Protein AF-A0A1V5NCF7-F1 (afdb_monomer)

Secondary structure (DSSP, 8-state):
--HHHHHHHHHHHHHHHHHH-S--TT-EEEEEEEEEEE-SSS-EEEEEEES-HHHHHHHHTT-SGGGPPPEEEEEEEEEETTEEEEE-STTS---TTSHHHHHHHHHHHHTTS-HHHHHTT-

Foldseek 3Di:
DDPVVVVVQVVQLVVVCVLAVDDLPQKRKAKKKWWWAAEDDPDIDTDDIGSDPVVSQVVQQLRHDPRDGIDIDIWMWIDHPRDIDIHDDSPHDDDCPPPVNVVVVVVVVLVPDDPVVNVVVD

Mean predicted aligned error: 13.3 Å

Radius of gyration: 17.54 Å; Cα contacts (8 Å, |Δi|>4): 164; chains: 1; bounding box: 34×52×40 Å

Nearest PDB structures (foldseek):
  4kfm-assembly1_A  TM=2.454E-01  e=1.122E+00  Mus musculus
  5kuk-assembly1_A  TM=2.514E-01  e=1.952E+00  Gallus gallus
  3jyc-assembly1_A  TM=2.064E-01  e=2.824E+00  Gallus gallus

Structure (mmCIF, N/CA/C/O backbone):
data_AF-A0A1V5NCF7-F1
#
_entry.id   AF-A0A1V5NCF7-F1
#
loop_
_atom_site.group_PDB
_atom_site.id
_atom_site.type_symbol
_atom_site.label_atom_id
_atom_site.label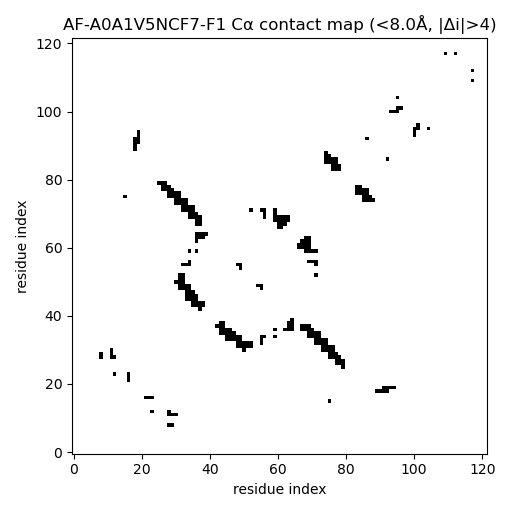_alt_id
_atom_site.label_comp_id
_atom_site.label_asym_id
_atom_site.label_entity_id
_atom_site.label_seq_id
_atom_site.pdbx_PDB_ins_code
_atom_site.Cartn_x
_atom_site.Cartn_y
_atom_site.Cartn_z
_atom_site.occupancy
_atom_site.B_iso_or_equiv
_atom_site.auth_seq_id
_atom_site.auth_comp_id
_atom_site.auth_asym_id
_atom_site.auth_atom_id
_atom_site.pdbx_PDB_model_num
ATOM 1 N N . MET A 1 1 ? -13.051 -22.299 6.835 1.00 46.97 1 MET A N 1
ATOM 2 C CA . MET A 1 1 ? -12.073 -21.198 6.981 1.00 46.97 1 MET A CA 1
ATOM 3 C C . MET A 1 1 ? -10.753 -21.826 7.412 1.00 46.97 1 MET A C 1
ATOM 5 O O . MET A 1 1 ? -10.772 -22.572 8.383 1.00 46.97 1 MET A O 1
ATOM 9 N N . ARG A 1 2 ? -9.667 -21.693 6.635 1.00 48.00 2 ARG A N 1
ATOM 10 C CA . ARG A 1 2 ? -8.401 -22.395 6.918 1.00 48.00 2 ARG A CA 1
ATOM 11 C C . ARG A 1 2 ? -7.649 -21.665 8.035 1.00 48.00 2 ARG A C 1
ATOM 13 O O . ARG A 1 2 ? -7.484 -20.453 7.973 1.00 48.00 2 ARG A O 1
ATOM 20 N N . VAL A 1 3 ? -7.173 -22.414 9.030 1.00 54.66 3 VAL A N 1
ATOM 21 C CA . VAL A 1 3 ? -6.422 -21.922 10.207 1.00 54.66 3 VAL A CA 1
ATOM 22 C C . VAL A 1 3 ? -5.225 -21.036 9.812 1.00 54.66 3 VAL A C 1
ATOM 24 O O . VAL A 1 3 ? -4.880 -20.089 10.515 1.00 54.66 3 VAL A O 1
ATOM 27 N N . SER A 1 4 ? -4.646 -21.276 8.632 1.00 57.12 4 SER A N 1
ATOM 28 C CA . SER A 1 4 ? -3.555 -20.488 8.047 1.00 57.12 4 SER A CA 1
ATOM 29 C C . SER A 1 4 ? -3.897 -19.017 7.790 1.00 57.12 4 SER A C 1
ATOM 31 O O . SER A 1 4 ? -3.027 -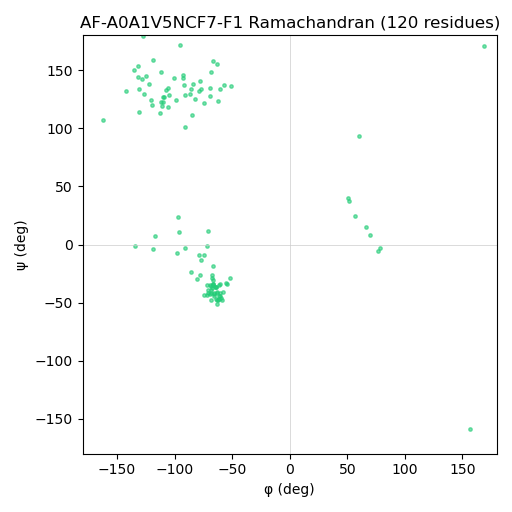18.157 7.912 1.00 57.12 4 SER A O 1
ATOM 33 N N . ASP A 1 5 ? -5.144 -18.715 7.430 1.00 53.69 5 ASP A N 1
ATOM 34 C CA . ASP A 1 5 ? -5.555 -17.355 7.060 1.00 53.69 5 ASP A CA 1
ATOM 35 C C . ASP A 1 5 ? -5.822 -16.504 8.306 1.00 53.69 5 ASP A C 1
ATOM 37 O O . ASP A 1 5 ? -5.594 -15.294 8.313 1.00 53.69 5 ASP A O 1
ATOM 41 N N . GLN A 1 6 ? -6.244 -17.158 9.389 1.00 56.19 6 GLN A N 1
ATOM 42 C CA . GLN A 1 6 ? -6.498 -16.534 10.682 1.00 56.19 6 GLN A CA 1
ATOM 43 C C . GLN A 1 6 ? -5.182 -16.139 11.371 1.00 56.19 6 GLN A C 1
ATOM 45 O O . GLN A 1 6 ? -5.040 -14.995 11.797 1.00 56.19 6 GLN A O 1
ATOM 50 N N . LEU A 1 7 ? -4.175 -17.021 11.337 1.00 54.56 7 LEU A N 1
ATOM 51 C CA . LEU A 1 7 ? -2.822 -16.739 11.835 1.00 54.56 7 LEU A CA 1
ATOM 52 C C . LEU A 1 7 ? -2.157 -15.566 11.096 1.00 54.56 7 LEU A C 1
ATOM 54 O O . LEU A 1 7 ? -1.597 -14.674 11.726 1.00 54.56 7 LEU A O 1
ATOM 58 N N . LYS A 1 8 ? -2.255 -15.510 9.760 1.00 56.56 8 LYS A N 1
ATOM 59 C CA . LYS A 1 8 ? -1.695 -14.395 8.969 1.00 56.56 8 LYS A CA 1
ATOM 60 C C . LYS A 1 8 ? -2.375 -13.057 9.274 1.00 56.56 8 LYS A C 1
ATOM 62 O O . LYS A 1 8 ? -1.711 -12.020 9.291 1.00 56.56 8 LYS A O 1
ATOM 67 N N . LYS A 1 9 ? -3.687 -13.077 9.525 1.00 58.38 9 LYS A N 1
ATOM 68 C CA . LYS A 1 9 ? -4.472 -11.889 9.882 1.00 58.38 9 LYS A CA 1
ATOM 69 C C . LYS A 1 9 ? -4.114 -11.369 11.276 1.00 58.38 9 LYS A C 1
ATOM 71 O O . LYS A 1 9 ? -3.964 -10.160 11.454 1.00 58.38 9 LYS A O 1
ATOM 76 N N . GLU A 1 10 ? -3.948 -12.260 12.249 1.00 58.56 10 GLU A N 1
ATOM 77 C CA . GLU A 1 10 ? -3.549 -11.894 13.612 1.00 58.56 10 GLU A CA 1
ATOM 78 C C . GLU A 1 10 ? -2.128 -11.326 13.653 1.00 58.56 10 GLU A C 1
ATOM 80 O O . GLU A 1 10 ? -1.922 -10.261 14.232 1.00 58.56 10 GLU A O 1
ATOM 85 N N . VAL A 1 11 ? -1.174 -11.948 12.950 1.00 59.50 11 VAL A N 1
ATOM 86 C CA . VAL A 1 11 ? 0.209 -11.448 12.854 1.00 59.50 11 VAL A CA 1
ATOM 87 C C . VAL A 1 11 ? 0.252 -10.040 12.249 1.00 59.50 11 VAL A C 1
ATOM 89 O O . VAL A 1 11 ? 0.868 -9.147 12.828 1.00 59.50 11 VAL A O 1
ATOM 92 N N . GLY A 1 12 ? -0.473 -9.798 11.150 1.00 62.66 12 GLY A N 1
ATOM 93 C CA . GLY A 1 12 ? -0.546 -8.464 10.542 1.00 62.66 12 GLY A CA 1
ATOM 94 C C . GLY A 1 12 ? -1.203 -7.417 11.450 1.00 62.66 12 GLY A C 1
ATOM 95 O O . GLY A 1 12 ? -0.763 -6.274 11.502 1.00 62.66 12 GLY A O 1
ATOM 96 N N . THR A 1 13 ? -2.220 -7.802 12.222 1.00 61.34 13 THR A N 1
ATOM 97 C CA . THR A 1 13 ? -2.897 -6.883 13.155 1.00 61.34 13 THR A CA 1
ATOM 98 C C . THR A 1 13 ? -1.981 -6.487 14.319 1.00 61.34 13 THR A C 1
ATOM 100 O O . THR A 1 13 ? -1.959 -5.324 14.719 1.00 61.34 13 THR A O 1
ATOM 103 N N . VAL A 1 14 ? -1.189 -7.430 14.840 1.00 64.69 14 VAL A N 1
ATOM 104 C CA . VAL A 1 14 ? -0.229 -7.180 15.928 1.00 64.69 14 VAL A CA 1
ATOM 105 C C . VAL A 1 14 ? 0.930 -6.293 15.466 1.00 64.69 14 VAL A C 1
ATOM 107 O O . VAL A 1 14 ? 1.324 -5.385 16.199 1.00 64.69 14 VAL A O 1
ATOM 110 N N . GLU A 1 15 ? 1.462 -6.512 14.261 1.00 68.69 15 GLU A N 1
ATOM 111 C CA . GLU A 1 15 ? 2.506 -5.651 13.687 1.00 68.69 15 GLU A CA 1
ATOM 112 C C . GLU A 1 15 ? 2.006 -4.218 13.483 1.00 68.69 15 GLU A C 1
ATOM 114 O O . GLU A 1 15 ? 2.652 -3.270 13.928 1.00 68.69 15 GLU A O 1
ATOM 119 N N . VAL A 1 16 ? 0.819 -4.044 12.894 1.00 70.19 16 VAL A N 1
ATOM 120 C CA . VAL A 1 16 ? 0.261 -2.707 12.643 1.00 70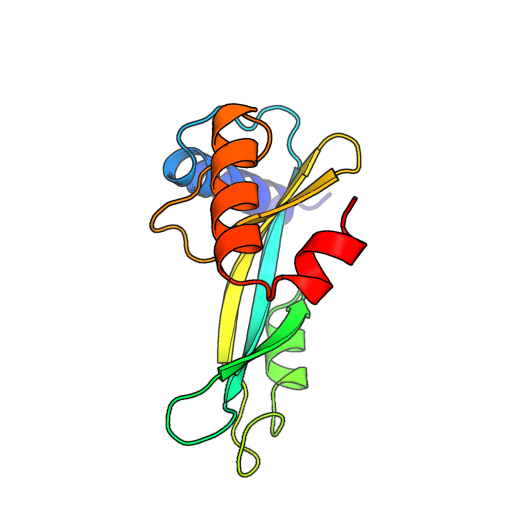.19 16 VAL A CA 1
ATOM 121 C C . VAL A 1 16 ? -0.115 -2.003 13.946 1.00 70.19 16 VAL A C 1
ATOM 123 O O . VAL A 1 16 ? 0.127 -0.806 14.071 1.00 70.19 16 VAL A O 1
ATOM 126 N N . LYS A 1 17 ? -0.607 -2.724 14.963 1.00 70.06 17 LYS A N 1
ATOM 127 C CA . LYS A 1 17 ? -0.851 -2.151 16.298 1.00 70.06 17 LYS A CA 1
ATOM 128 C C . LYS A 1 17 ? 0.421 -1.559 16.910 1.00 70.06 17 LYS A C 1
ATOM 130 O O . LYS A 1 17 ? 0.365 -0.479 17.490 1.00 70.06 17 LYS A O 1
ATOM 135 N N . LYS A 1 18 ? 1.570 -2.229 16.758 1.00 70.25 18 LYS A N 1
ATOM 136 C CA . LYS A 1 18 ? 2.867 -1.708 17.230 1.00 70.25 18 LYS A CA 1
ATOM 137 C C . LYS A 1 18 ? 3.320 -0.468 16.459 1.00 70.25 18 LYS A C 1
ATOM 139 O O . LYS A 1 18 ? 3.938 0.404 17.054 1.00 70.25 18 LYS A O 1
ATOM 144 N N . ILE A 1 19 ? 3.016 -0.398 15.165 1.00 67.81 19 ILE A N 1
ATOM 145 C CA . ILE A 1 19 ? 3.385 0.727 14.295 1.00 67.81 19 ILE A CA 1
ATOM 146 C C . ILE A 1 19 ? 2.511 1.959 14.566 1.00 67.81 19 ILE A C 1
ATOM 148 O O . ILE A 1 19 ? 3.015 3.073 14.622 1.00 67.81 19 ILE A O 1
ATOM 152 N N . VAL A 1 20 ? 1.201 1.763 14.723 1.00 68.44 20 VAL A N 1
ATOM 153 C CA . VAL A 1 20 ? 0.224 2.853 14.887 1.00 68.44 20 VAL A CA 1
ATOM 154 C C . VAL A 1 20 ? 0.099 3.293 16.349 1.00 68.44 20 VAL A C 1
ATOM 156 O O . VAL A 1 20 ? -0.321 4.410 16.623 1.00 68.44 20 VAL A O 1
ATOM 159 N N . GLY A 1 21 ? 0.445 2.427 17.307 1.00 66.31 21 GLY A N 1
ATOM 160 C CA . GLY A 1 21 ? 0.357 2.727 18.740 1.00 66.31 21 GLY A CA 1
ATOM 161 C C . GLY A 1 21 ? -1.074 2.828 19.284 1.00 66.31 21 GLY A C 1
ATOM 162 O O . GLY A 1 21 ? -1.258 3.198 20.439 1.00 66.31 21 GLY A O 1
ATOM 163 N N . GLN A 1 22 ? -2.088 2.484 18.483 1.00 67.00 22 GLN A N 1
ATOM 164 C CA . GLN A 1 22 ? -3.504 2.574 18.848 1.00 67.00 22 GLN A CA 1
ATOM 165 C C . GLN A 1 22 ? -4.191 1.208 18.813 1.00 67.00 22 GLN A C 1
ATOM 167 O O . GLN A 1 22 ? -3.729 0.266 18.164 1.00 67.00 22 GLN A O 1
ATOM 172 N N . ASP A 1 23 ? -5.316 1.090 19.522 1.00 75.69 23 ASP A N 1
ATOM 173 C CA . ASP A 1 23 ? -6.122 -0.122 19.465 1.00 75.69 23 ASP A CA 1
ATOM 174 C C . ASP A 1 23 ? -6.892 -0.217 18.142 1.00 75.69 23 ASP A C 1
ATOM 176 O O . ASP A 1 23 ? -7.684 0.653 17.790 1.00 75.69 23 ASP A O 1
ATOM 180 N N . LEU A 1 24 ? -6.658 -1.305 17.409 1.00 74.12 24 LEU A N 1
ATOM 181 C CA . LEU A 1 24 ? -7.257 -1.559 16.097 1.00 74.12 24 LEU A CA 1
ATOM 182 C C . LEU A 1 24 ? -8.489 -2.473 16.198 1.00 74.12 24 LEU A C 1
ATOM 184 O O . LEU A 1 24 ? -8.853 -3.148 15.234 1.00 74.12 24 LEU A O 1
ATOM 188 N N . SER A 1 25 ? -9.149 -2.520 17.357 1.00 76.69 25 SER A N 1
ATOM 189 C CA . SER A 1 25 ? -10.382 -3.290 17.523 1.00 76.69 25 SER A CA 1
ATOM 190 C C . SER A 1 25 ? -11.480 -2.778 16.576 1.00 76.69 25 SER A C 1
ATOM 192 O O . SER A 1 25 ? -11.674 -1.579 16.373 1.00 76.69 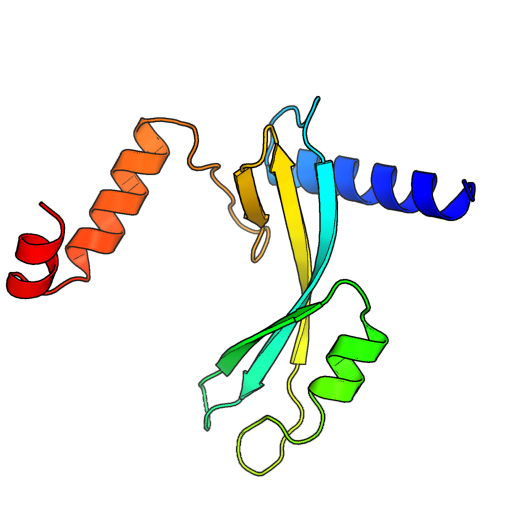25 SER A O 1
ATOM 194 N N . GLY A 1 26 ? -12.159 -3.712 15.905 1.00 77.06 26 GLY A N 1
ATOM 195 C CA . GLY A 1 26 ? -13.155 -3.402 14.870 1.00 77.06 26 GLY A CA 1
ATOM 196 C C . GLY A 1 26 ? -12.577 -2.987 13.511 1.00 77.06 26 GLY A C 1
ATOM 197 O O . GLY A 1 26 ? -13.333 -2.871 12.549 1.00 77.06 26 GLY A O 1
ATOM 198 N N . TRP A 1 27 ? -11.256 -2.826 13.384 1.00 79.06 27 TRP A N 1
ATOM 199 C CA . TRP A 1 27 ? -10.618 -2.598 12.091 1.00 79.06 27 TRP A CA 1
ATOM 200 C C . TRP A 1 27 ? -10.328 -3.924 11.392 1.00 79.06 27 TRP A C 1
ATOM 202 O O . TRP A 1 27 ? -9.766 -4.867 11.955 1.00 79.06 27 TRP A O 1
ATOM 212 N N . ARG A 1 28 ? -10.666 -3.992 10.109 1.00 82.44 28 ARG A N 1
ATOM 213 C CA . ARG A 1 28 ? -10.192 -5.043 9.218 1.00 82.44 28 ARG A CA 1
ATOM 214 C C . ARG A 1 28 ? -8.826 -4.640 8.679 1.00 82.44 28 ARG A C 1
ATOM 216 O O . ARG A 1 28 ? -8.733 -3.724 7.871 1.00 82.44 28 ARG A O 1
ATOM 223 N N . VAL A 1 29 ? -7.789 -5.359 9.093 1.00 82.75 29 VAL A N 1
ATOM 224 C CA . VAL A 1 29 ? -6.427 -5.197 8.574 1.00 82.75 29 VAL A CA 1
ATOM 225 C C . VAL A 1 29 ? -6.160 -6.271 7.519 1.00 82.75 29 VAL A C 1
ATOM 227 O O . VAL A 1 29 ? -6.317 -7.465 7.781 1.00 82.75 29 VAL A O 1
ATOM 230 N N . GLU A 1 30 ? -5.775 -5.854 6.315 1.00 84.00 30 GLU A N 1
ATOM 231 C CA . GLU A 1 30 ? -5.343 -6.732 5.225 1.00 84.00 30 GLU A CA 1
ATOM 232 C C . GLU A 1 30 ? -3.928 -6.353 4.781 1.00 84.00 30 GLU A C 1
ATOM 234 O O . GLU A 1 30 ? -3.610 -5.177 4.627 1.00 84.00 30 GLU A O 1
ATOM 239 N N . ARG A 1 31 ? -3.079 -7.350 4.519 1.00 83.12 31 ARG A N 1
ATOM 240 C CA . ARG A 1 31 ? -1.786 -7.129 3.864 1.00 83.12 31 ARG A CA 1
ATOM 241 C C . ARG A 1 31 ? -1.975 -7.163 2.352 1.00 83.12 31 ARG A C 1
ATOM 243 O O . ARG A 1 31 ? -2.598 -8.081 1.826 1.00 83.12 31 ARG A O 1
ATOM 250 N N . TRP A 1 32 ? -1.467 -6.141 1.687 1.00 86.94 32 TRP A N 1
ATOM 251 C CA . TRP A 1 32 ? -1.460 -5.980 0.239 1.00 86.94 32 TRP A CA 1
ATOM 252 C C . TRP A 1 32 ? -0.025 -5.690 -0.214 1.00 86.94 32 TRP A C 1
ATOM 254 O O . TRP A 1 32 ? 0.907 -5.603 0.587 1.00 86.94 32 TRP A O 1
ATOM 264 N N . TYR A 1 33 ? 0.141 -5.531 -1.517 1.00 85.25 33 TYR A N 1
ATOM 265 C CA . TYR A 1 33 ? 1.407 -5.338 -2.190 1.00 85.25 33 TYR A CA 1
ATOM 266 C C . TYR A 1 33 ? 1.283 -4.145 -3.131 1.00 85.25 33 TYR A C 1
ATOM 268 O O . TYR A 1 33 ? 0.503 -4.175 -4.084 1.00 85.25 33 TYR A O 1
ATOM 276 N N . GLN A 1 34 ? 2.018 -3.078 -2.833 1.00 85.88 34 GLN A N 1
ATOM 277 C CA . GLN A 1 34 ? 2.143 -1.910 -3.694 1.00 85.88 34 GLN A CA 1
ATOM 278 C C . GLN A 1 34 ? 3.219 -2.168 -4.739 1.00 85.88 34 GLN A C 1
ATOM 280 O O . GLN A 1 34 ? 4.293 -2.684 -4.430 1.00 85.88 34 GLN A O 1
ATOM 285 N N . LEU A 1 35 ? 2.938 -1.757 -5.968 1.00 85.62 35 LEU A N 1
ATOM 286 C CA . LEU A 1 35 ? 3.848 -1.891 -7.088 1.00 85.62 35 LEU A CA 1
ATOM 287 C C . LEU A 1 35 ? 4.378 -0.516 -7.507 1.00 85.62 35 LEU A C 1
ATOM 289 O O . LEU A 1 35 ? 3.596 0.374 -7.848 1.00 85.62 35 LEU A O 1
ATOM 293 N N . ASN A 1 36 ? 5.701 -0.354 -7.500 1.00 85.62 36 ASN A N 1
ATOM 294 C CA . ASN A 1 36 ? 6.393 0.886 -7.844 1.00 85.62 36 ASN A CA 1
ATOM 295 C C . ASN A 1 36 ? 7.184 0.700 -9.139 1.00 85.62 36 ASN A C 1
ATOM 297 O O . ASN A 1 36 ? 8.148 -0.062 -9.189 1.00 85.62 36 ASN A O 1
ATOM 301 N N . ALA A 1 37 ? 6.784 1.394 -10.198 1.00 85.62 37 ALA A N 1
ATOM 302 C CA . ALA A 1 37 ? 7.491 1.373 -11.470 1.00 85.62 37 ALA A CA 1
ATOM 303 C C . ALA A 1 37 ? 8.540 2.493 -11.519 1.00 85.62 37 ALA A C 1
ATOM 305 O O . ALA A 1 37 ? 8.176 3.650 -11.283 1.00 85.62 37 ALA A O 1
ATOM 306 N N . PRO A 1 38 ? 9.805 2.196 -11.864 1.00 85.62 38 PRO A N 1
ATOM 307 C CA . PRO A 1 38 ? 10.801 3.218 -12.169 1.00 85.62 38 PRO A CA 1
ATOM 308 C C . PRO A 1 38 ? 10.328 4.124 -13.311 1.00 85.62 38 PRO A C 1
ATOM 310 O O . PRO A 1 38 ? 9.791 3.634 -14.305 1.00 85.62 38 PRO A O 1
ATOM 313 N N . THR A 1 39 ? 10.536 5.434 -13.195 1.00 84.88 39 THR A N 1
ATOM 314 C CA . THR A 1 39 ? 10.136 6.434 -14.206 1.00 84.88 39 THR A CA 1
ATOM 315 C C . THR A 1 39 ? 11.316 7.192 -14.817 1.00 84.88 39 THR A C 1
ATOM 317 O O . THR A 1 39 ? 11.099 8.152 -15.546 1.00 84.88 39 THR A O 1
ATOM 320 N N . GLY A 1 40 ? 12.551 6.795 -14.511 1.00 79.75 40 GLY A N 1
ATOM 321 C CA . GLY A 1 40 ? 13.783 7.469 -14.923 1.00 79.75 40 GLY A CA 1
ATOM 322 C C . GLY A 1 40 ? 14.927 7.122 -13.968 1.00 79.75 40 GLY A C 1
ATOM 323 O O . GLY A 1 40 ? 14.840 6.122 -13.258 1.00 79.75 40 GLY A O 1
ATOM 324 N N . GLU A 1 41 ? 15.972 7.950 -13.919 1.00 69.44 41 GLU A N 1
ATOM 325 C CA . GLU A 1 41 ? 17.181 7.674 -13.119 1.00 69.44 41 GLU A CA 1
ATOM 326 C C . GLU A 1 41 ? 16.948 7.685 -11.600 1.00 69.44 41 GLU A C 1
ATOM 328 O O . GLU A 1 41 ? 17.604 6.943 -10.876 1.00 69.44 41 GLU A O 1
ATOM 333 N N . THR A 1 42 ? 16.004 8.487 -11.101 1.00 70.00 42 THR A N 1
ATOM 334 C CA . THR A 1 42 ? 15.775 8.644 -9.648 1.00 70.00 42 THR A CA 1
ATOM 335 C C . THR A 1 42 ? 14.302 8.589 -9.240 1.00 70.00 42 THR A C 1
ATOM 337 O O . THR A 1 42 ? 13.978 8.666 -8.056 1.00 70.00 42 THR A O 1
ATOM 340 N N . GLY A 1 43 ? 13.393 8.440 -10.206 1.00 79.62 43 GLY A N 1
ATOM 341 C CA . GLY A 1 43 ? 11.952 8.466 -9.975 1.00 79.62 43 GLY A CA 1
ATOM 342 C C . GLY A 1 43 ? 11.331 7.073 -9.924 1.00 79.62 43 GLY A C 1
ATOM 343 O O . GLY A 1 43 ? 11.691 6.186 -10.699 1.00 79.62 43 GLY A O 1
ATOM 344 N N . SER A 1 44 ? 10.337 6.899 -9.056 1.00 82.38 44 SER A N 1
ATOM 345 C CA . SER A 1 44 ? 9.399 5.780 -9.133 1.00 82.38 44 SER A CA 1
ATOM 346 C C . SER A 1 44 ? 7.975 6.281 -8.923 1.00 82.38 44 SER A C 1
ATOM 348 O O . SER A 1 44 ? 7.755 7.273 -8.228 1.00 82.38 44 SER A O 1
ATOM 350 N N . LYS A 1 45 ? 7.004 5.605 -9.536 1.00 82.69 45 LYS A N 1
ATOM 351 C CA . LYS A 1 45 ? 5.578 5.891 -9.358 1.00 82.69 45 LYS A CA 1
ATOM 352 C C . LYS A 1 45 ? 4.834 4.642 -8.919 1.00 82.69 45 LYS A C 1
ATOM 354 O O . LYS A 1 45 ? 5.127 3.542 -9.391 1.00 82.69 45 LYS A O 1
ATOM 359 N N . VAL A 1 46 ? 3.825 4.824 -8.077 1.00 85.62 46 VAL A N 1
ATOM 360 C CA . VAL A 1 46 ? 2.879 3.758 -7.749 1.00 85.62 46 VAL A CA 1
ATOM 361 C C . VAL A 1 46 ? 2.028 3.460 -8.980 1.00 85.62 46 VAL A C 1
ATOM 363 O O . VAL A 1 46 ? 1.451 4.371 -9.571 1.00 85.62 46 VAL A O 1
ATOM 366 N N . ILE A 1 47 ? 1.953 2.190 -9.375 1.00 84.69 47 ILE A N 1
ATOM 367 C CA . ILE A 1 47 ? 1.156 1.745 -10.530 1.00 84.69 47 ILE A CA 1
ATOM 368 C C . ILE A 1 47 ? 0.048 0.756 -10.168 1.00 84.69 47 ILE A C 1
ATOM 370 O O . ILE A 1 47 ? -0.729 0.370 -11.040 1.00 84.69 47 ILE A O 1
ATOM 374 N N . GLY A 1 48 ? -0.043 0.340 -8.905 1.00 84.25 48 GLY A N 1
ATOM 375 C CA . GLY A 1 48 ? -1.136 -0.508 -8.448 1.00 84.25 48 GLY A CA 1
ATOM 376 C C . GLY A 1 48 ? -0.936 -1.096 -7.058 1.00 84.25 48 GLY A C 1
ATOM 377 O O . GLY A 1 48 ? 0.151 -1.027 -6.479 1.00 84.25 48 GLY A O 1
ATOM 378 N N . TYR A 1 49 ? -2.014 -1.705 -6.568 1.00 87.00 49 TYR A N 1
ATOM 379 C CA . TYR A 1 49 ? -2.087 -2.423 -5.302 1.00 87.00 49 TYR A CA 1
ATOM 380 C C . TYR A 1 49 ? -2.733 -3.790 -5.526 1.00 87.00 49 TYR A C 1
ATOM 382 O O . TYR A 1 49 ? -3.773 -3.890 -6.175 1.00 87.00 49 TYR A O 1
ATOM 390 N N . PHE A 1 50 ? -2.136 -4.836 -4.964 1.00 86.44 50 PHE A N 1
ATOM 391 C CA . PHE A 1 50 ? -2.553 -6.221 -5.171 1.00 86.44 50 PHE A CA 1
ATOM 392 C C . PHE A 1 50 ? -2.662 -6.957 -3.838 1.00 86.44 50 PHE A C 1
ATOM 394 O O . PHE A 1 50 ? -1.859 -6.742 -2.936 1.00 86.44 50 PHE A O 1
ATOM 401 N N . LYS A 1 51 ? -3.632 -7.865 -3.708 1.00 88.50 51 LYS A N 1
ATOM 402 C CA . LYS A 1 51 ? -3.722 -8.766 -2.543 1.00 88.50 51 LYS A CA 1
ATOM 403 C C . LYS A 1 51 ? -2.739 -9.933 -2.620 1.00 88.50 51 LYS A C 1
ATOM 405 O O . LYS A 1 51 ? -2.352 -10.476 -1.593 1.00 88.50 51 LYS A O 1
ATOM 410 N N . ASP A 1 52 ? -2.365 -10.314 -3.837 1.00 87.31 52 ASP A N 1
ATOM 411 C CA . ASP A 1 52 ? -1.464 -11.424 -4.122 1.00 87.31 52 ASP A CA 1
ATOM 412 C C . ASP A 1 52 ? -0.117 -10.893 -4.629 1.00 87.31 52 ASP A C 1
ATOM 414 O O . ASP A 1 52 ? -0.060 -10.104 -5.576 1.00 87.31 52 ASP A O 1
ATOM 418 N N . GLU A 1 53 ? 0.961 -11.330 -3.982 1.00 85.44 53 GLU A N 1
ATOM 419 C CA . GLU A 1 53 ? 2.335 -10.931 -4.294 1.00 85.44 53 GLU A CA 1
ATOM 420 C C . GLU A 1 53 ? 2.794 -11.414 -5.668 1.00 85.44 53 GLU A C 1
ATOM 422 O O . GLU A 1 53 ? 3.412 -10.664 -6.422 1.00 85.44 53 GLU A O 1
ATOM 427 N N . ASN A 1 54 ? 2.463 -12.655 -6.025 1.00 85.44 54 ASN A N 1
ATOM 428 C CA . ASN A 1 54 ? 2.874 -13.247 -7.292 1.00 85.44 54 ASN A CA 1
ATOM 429 C C . ASN A 1 54 ? 2.187 -12.539 -8.455 1.00 85.44 54 ASN A C 1
ATOM 431 O O . ASN A 1 54 ? 2.809 -12.311 -9.493 1.00 85.44 54 ASN A O 1
ATOM 435 N N . LEU A 1 55 ? 0.923 -12.151 -8.270 1.00 87.81 55 LEU A N 1
ATOM 436 C CA . LEU A 1 55 ? 0.198 -11.352 -9.249 1.00 87.81 55 LEU A CA 1
ATOM 437 C C . LEU A 1 55 ? 0.810 -9.953 -9.396 1.00 87.81 55 LEU A C 1
ATOM 439 O O . LEU A 1 55 ? 0.984 -9.492 -10.523 1.00 87.81 55 LEU A O 1
ATOM 443 N N . ALA A 1 56 ? 1.188 -9.308 -8.286 1.00 84.88 56 ALA A N 1
ATOM 444 C CA . ALA A 1 56 ? 1.870 -8.012 -8.309 1.00 84.88 56 ALA A CA 1
ATOM 445 C C . ALA A 1 56 ? 3.192 -8.085 -9.092 1.00 84.88 56 ALA A C 1
ATOM 447 O O . ALA A 1 56 ? 3.436 -7.277 -9.989 1.00 84.88 56 ALA A O 1
ATOM 448 N N . ILE A 1 57 ? 4.011 -9.104 -8.805 1.00 84.12 57 ILE A N 1
ATOM 449 C CA . ILE A 1 57 ? 5.293 -9.351 -9.475 1.00 84.12 57 ILE A CA 1
ATOM 450 C C . ILE A 1 57 ? 5.079 -9.643 -10.961 1.00 84.12 57 ILE A C 1
ATOM 452 O O . ILE A 1 57 ? 5.766 -9.071 -11.806 1.00 84.12 57 ILE A O 1
ATOM 456 N N . ALA A 1 58 ? 4.132 -10.523 -11.296 1.00 87.38 58 ALA A N 1
ATOM 457 C CA . ALA A 1 58 ? 3.833 -10.877 -12.679 1.00 87.38 58 ALA A CA 1
ATOM 458 C C . ALA A 1 58 ? 3.371 -9.656 -13.482 1.00 87.38 58 ALA A C 1
ATOM 460 O O . ALA A 1 58 ? 3.857 -9.439 -14.592 1.00 87.38 58 ALA A O 1
ATOM 461 N N . TYR A 1 59 ? 2.492 -8.834 -12.903 1.00 87.75 59 TYR A N 1
ATOM 462 C CA . TYR A 1 59 ? 2.009 -7.605 -13.524 1.00 87.75 59 TYR A CA 1
ATOM 463 C C . TYR A 1 59 ? 3.114 -6.549 -13.682 1.00 87.75 59 TYR A C 1
ATOM 465 O O . TYR A 1 59 ? 3.121 -5.812 -14.666 1.00 87.75 59 TYR A O 1
ATOM 473 N N . GLY A 1 60 ? 4.060 -6.484 -12.742 1.00 84.88 60 GLY A N 1
ATOM 474 C CA . GLY A 1 60 ? 5.160 -5.517 -12.740 1.00 84.88 60 GLY A CA 1
ATOM 475 C C . GLY A 1 60 ? 6.283 -5.771 -13.740 1.00 84.88 60 GLY A C 1
ATOM 476 O O . GLY A 1 60 ? 7.132 -4.893 -13.920 1.00 84.88 60 GLY A O 1
ATOM 477 N N . LYS A 1 61 ? 6.301 -6.928 -14.408 1.00 88.69 61 LYS A N 1
ATOM 478 C CA . LYS A 1 61 ? 7.317 -7.245 -15.418 1.00 88.69 61 LYS A CA 1
ATOM 479 C C . LYS A 1 61 ? 7.245 -6.266 -16.592 1.00 88.69 61 LYS A C 1
ATOM 481 O O . LYS A 1 61 ? 6.197 -6.111 -17.214 1.00 88.69 61 LYS A O 1
ATOM 486 N N . GLY A 1 62 ? 8.363 -5.602 -16.885 1.00 83.25 62 GLY A N 1
ATOM 487 C CA . GLY A 1 62 ? 8.478 -4.662 -18.006 1.00 83.25 62 GLY A CA 1
ATOM 488 C C . GLY A 1 62 ? 7.634 -3.385 -17.897 1.00 83.25 62 GLY A C 1
ATOM 489 O O . GLY A 1 62 ? 7.424 -2.714 -18.902 1.00 83.25 62 GLY A O 1
ATOM 490 N N . LYS A 1 63 ? 7.108 -3.044 -16.711 1.00 80.06 63 LYS A N 1
ATOM 491 C CA . LYS A 1 63 ? 6.274 -1.841 -16.503 1.00 80.06 63 LYS A CA 1
ATOM 492 C C . LYS A 1 63 ? 7.060 -0.589 -16.100 1.00 80.06 63 LYS A C 1
ATOM 494 O O . LYS A 1 63 ? 6.455 0.469 -15.932 1.00 80.06 63 LYS A O 1
ATOM 499 N N . GLY A 1 64 ? 8.370 -0.706 -15.916 1.00 77.81 64 GLY A N 1
ATOM 500 C CA . GLY A 1 64 ? 9.275 0.388 -15.589 1.00 77.81 64 GLY A CA 1
ATOM 501 C C . GLY A 1 64 ? 9.965 1.002 -16.805 1.00 77.81 64 GLY A C 1
ATOM 502 O O . GLY A 1 64 ? 9.904 0.492 -17.925 1.00 77.81 64 GLY A O 1
ATOM 503 N N . TRP A 1 65 ? 10.661 2.111 -16.562 1.00 73.12 65 TRP A N 1
ATOM 504 C CA . TRP A 1 65 ? 11.523 2.793 -17.527 1.00 73.12 65 TRP A CA 1
ATOM 505 C C . TRP A 1 65 ? 12.519 1.822 -18.186 1.00 73.12 65 TRP A C 1
ATOM 507 O O . TRP A 1 65 ? 13.079 0.965 -17.502 1.00 73.12 65 TRP A O 1
ATOM 517 N N . PHE A 1 66 ? 12.710 1.915 -19.507 1.00 80.94 66 PHE A N 1
ATOM 518 C CA . PHE A 1 66 ? 13.491 0.957 -20.315 1.00 80.94 66 PHE A CA 1
ATOM 519 C C . PHE A 1 66 ? 13.110 -0.523 -20.110 1.00 80.94 66 PHE A C 1
ATOM 521 O O . PHE A 1 66 ? 13.976 -1.394 -20.068 1.00 80.94 66 PHE A O 1
ATOM 528 N N . ASN A 1 67 ? 11.812 -0.825 -19.981 1.00 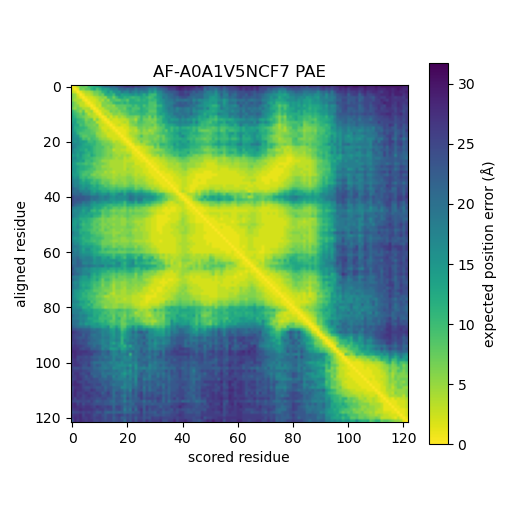81.56 67 ASN A N 1
ATOM 529 C CA . ASN A 1 67 ? 11.308 -2.179 -19.707 1.00 81.56 67 ASN A CA 1
ATOM 530 C C . ASN A 1 67 ? 11.888 -2.796 -18.421 1.00 81.56 67 ASN A C 1
ATOM 532 O O . ASN A 1 67 ? 11.926 -4.019 -18.275 1.00 81.56 67 ASN A O 1
ATOM 536 N N . SER A 1 68 ? 12.330 -1.965 -17.474 1.00 83.25 68 SER A N 1
ATOM 537 C CA . SER A 1 68 ? 12.696 -2.441 -16.144 1.00 83.25 68 SER A CA 1
ATOM 538 C C . SER A 1 68 ? 11.476 -3.023 -15.430 1.00 83.25 68 SER A C 1
ATOM 540 O O . SER A 1 68 ? 10.318 -2.709 -15.726 1.00 83.25 68 SER A O 1
ATOM 542 N N . ASN A 1 69 ? 11.732 -3.912 -14.476 1.00 85.50 69 ASN A N 1
ATOM 543 C CA . ASN A 1 69 ? 10.674 -4.456 -13.641 1.00 85.50 69 ASN A CA 1
ATOM 544 C C . ASN A 1 69 ? 10.293 -3.442 -12.563 1.00 85.50 69 ASN A C 1
ATOM 546 O O . ASN A 1 69 ? 11.152 -2.787 -11.973 1.00 85.50 69 ASN A O 1
ATOM 550 N N . ALA A 1 70 ? 8.998 -3.346 -12.283 1.00 85.88 70 ALA A N 1
ATOM 551 C CA . ALA A 1 70 ? 8.519 -2.643 -11.107 1.00 85.88 70 ALA A CA 1
ATOM 552 C C . ALA A 1 70 ? 8.900 -3.409 -9.826 1.00 85.88 70 ALA A C 1
ATOM 554 O O . ALA A 1 70 ? 8.976 -4.640 -9.816 1.00 85.88 70 ALA A O 1
ATOM 555 N N . THR A 1 71 ? 9.130 -2.679 -8.738 1.00 84.31 71 THR A N 1
ATOM 556 C CA . THR A 1 71 ? 9.416 -3.248 -7.418 1.00 84.31 71 THR A CA 1
ATOM 557 C C . THR A 1 71 ? 8.130 -3.398 -6.620 1.00 84.31 71 THR A C 1
ATOM 559 O O . THR A 1 71 ? 7.226 -2.570 -6.706 1.00 84.31 71 THR A O 1
ATOM 562 N N . THR A 1 72 ? 8.036 -4.470 -5.838 1.00 83.38 72 THR A N 1
ATOM 563 C CA . THR A 1 72 ? 6.870 -4.745 -4.992 1.00 83.38 72 THR A CA 1
ATOM 564 C C . THR A 1 72 ? 7.235 -4.495 -3.533 1.00 83.38 72 THR A C 1
ATOM 566 O O . THR A 1 72 ? 8.275 -4.964 -3.077 1.00 83.38 72 THR A O 1
ATOM 569 N N . CYS A 1 73 ? 6.397 -3.772 -2.790 1.00 80.62 73 CYS A N 1
ATOM 570 C CA . CYS A 1 73 ? 6.541 -3.602 -1.345 1.00 80.62 73 CYS A CA 1
ATOM 571 C C . CYS A 1 73 ? 5.240 -3.946 -0.613 1.00 80.62 73 CYS A C 1
ATOM 573 O O . CYS A 1 73 ? 4.141 -3.682 -1.098 1.00 80.62 73 CYS A O 1
ATOM 575 N N . GLY A 1 74 ? 5.363 -4.567 0.561 1.00 79.56 74 GLY A N 1
ATOM 576 C CA . GLY A 1 74 ? 4.213 -4.877 1.405 1.00 79.56 74 GLY A CA 1
ATOM 577 C C . GLY A 1 74 ? 3.602 -3.603 1.984 1.00 79.56 74 GLY A C 1
ATOM 578 O O . GLY A 1 74 ? 4.322 -2.747 2.494 1.00 79.56 74 GLY A O 1
ATOM 579 N N . VAL A 1 75 ? 2.280 -3.499 1.928 1.00 82.12 75 VAL A N 1
ATOM 580 C CA . VAL A 1 75 ? 1.507 -2.405 2.525 1.00 82.12 75 VAL A CA 1
ATOM 581 C C . VAL A 1 75 ? 0.350 -2.976 3.332 1.00 82.12 75 VAL A C 1
ATOM 583 O O . VAL A 1 75 ? -0.132 -4.076 3.055 1.00 82.12 75 VAL A O 1
ATOM 586 N N . PHE A 1 76 ? -0.109 -2.233 4.332 1.00 83.81 76 PHE A N 1
ATOM 587 C CA . PHE A 1 76 ? -1.286 -2.621 5.104 1.00 83.81 76 PHE A CA 1
ATOM 588 C C . PHE A 1 76 ? -2.473 -1.753 4.714 1.00 83.81 76 PHE A C 1
ATOM 590 O O . PHE A 1 76 ? -2.363 -0.537 4.600 1.00 83.81 76 PHE A O 1
ATOM 597 N N . VAL A 1 77 ? -3.617 -2.390 4.511 1.00 83.06 77 VAL A N 1
ATOM 598 C CA . VAL A 1 77 ? -4.889 -1.742 4.212 1.00 83.06 77 VAL A CA 1
ATOM 599 C C . VAL A 1 77 ? -5.784 -1.929 5.424 1.00 83.06 77 VAL A C 1
ATOM 601 O O . VAL A 1 77 ? -6.077 -3.060 5.815 1.00 83.06 77 VAL A O 1
ATOM 604 N N . LEU A 1 78 ? -6.196 -0.823 6.035 1.00 84.31 78 LEU A N 1
ATOM 605 C CA . LEU A 1 78 ? -7.091 -0.812 7.184 1.00 84.31 78 LEU A CA 1
ATOM 606 C C . LEU A 1 78 ? -8.466 -0.378 6.713 1.00 84.31 78 LEU A C 1
ATOM 608 O O . LEU A 1 78 ? -8.601 0.641 6.047 1.00 84.31 78 LEU A O 1
ATOM 612 N N . THR A 1 79 ? -9.492 -1.151 7.042 1.00 81.94 79 THR A N 1
ATOM 613 C CA . THR A 1 79 ? -10.877 -0.818 6.710 1.00 81.94 79 THR A CA 1
ATOM 614 C C . THR A 1 79 ? -11.737 -0.866 7.959 1.00 81.94 79 THR A C 1
ATOM 616 O O . THR A 1 79 ? -11.722 -1.867 8.673 1.00 81.94 79 THR A O 1
ATOM 619 N N . LYS A 1 80 ? -12.510 0.186 8.207 1.00 80.81 80 LYS A N 1
ATOM 620 C CA . LYS A 1 80 ? -13.495 0.248 9.290 1.00 80.81 80 LYS A CA 1
ATOM 621 C C . LYS A 1 80 ? -14.719 1.005 8.796 1.00 80.81 80 LYS A C 1
ATOM 623 O O . LYS A 1 80 ? -14.581 2.041 8.155 1.00 80.81 80 LYS A O 1
ATOM 628 N N . ASP A 1 81 ? -15.902 0.442 9.027 1.00 83.25 81 ASP A N 1
ATOM 629 C CA . ASP A 1 81 ? -17.189 1.063 8.679 1.00 83.25 81 ASP A CA 1
ATOM 630 C C . ASP A 1 81 ? -17.275 1.545 7.214 1.00 83.25 81 ASP A C 1
ATOM 632 O O . ASP A 1 81 ? -17.814 2.604 6.905 1.00 83.25 81 ASP A O 1
ATOM 636 N N . GLY A 1 82 ? -16.688 0.774 6.289 1.00 75.69 82 GLY A N 1
ATOM 637 C CA . GLY A 1 82 ? -16.653 1.092 4.856 1.00 75.69 82 GLY A CA 1
ATOM 638 C C . GLY A 1 82 ? -15.614 2.141 4.435 1.00 75.69 82 GLY A C 1
ATOM 639 O O . GLY A 1 82 ? -15.464 2.386 3.241 1.00 75.69 82 GLY A O 1
ATOM 640 N N . ARG A 1 83 ? -14.863 2.729 5.374 1.00 73.81 83 ARG A N 1
ATOM 641 C CA . ARG A 1 83 ? -13.734 3.628 5.090 1.00 73.81 83 ARG A CA 1
ATOM 642 C C . ARG A 1 83 ? -12.436 2.839 5.029 1.00 73.81 83 ARG A C 1
ATOM 644 O O . ARG A 1 83 ? -12.199 1.989 5.886 1.00 73.81 83 ARG A O 1
ATOM 651 N N . THR A 1 84 ? -11.586 3.141 4.049 1.00 72.31 84 THR A N 1
ATOM 652 C CA . THR A 1 84 ? -10.311 2.445 3.831 1.00 72.31 84 THR A CA 1
ATOM 653 C C . THR A 1 84 ? -9.137 3.417 3.917 1.00 72.31 84 THR A C 1
ATOM 655 O O . THR A 1 84 ? -9.092 4.405 3.189 1.00 72.31 84 THR A O 1
ATOM 658 N N . GLY A 1 85 ? -8.176 3.114 4.790 1.00 70.75 85 GLY A N 1
ATOM 659 C CA . GLY A 1 85 ? -6.885 3.788 4.901 1.00 70.75 85 GLY A CA 1
ATOM 660 C C . GLY A 1 85 ? -5.738 2.870 4.475 1.00 70.75 85 GLY A C 1
ATOM 661 O O . GLY A 1 85 ? -5.799 1.652 4.657 1.00 70.75 85 GLY A O 1
ATOM 662 N N . PHE A 1 86 ? -4.679 3.455 3.918 1.00 67.50 86 PHE A N 1
ATOM 663 C CA . PHE A 1 86 ? -3.468 2.740 3.516 1.00 67.50 86 PHE A CA 1
ATOM 664 C C . PHE A 1 86 ? -2.315 3.125 4.440 1.00 67.50 86 PHE A C 1
ATOM 666 O O . PHE A 1 86 ? -2.010 4.303 4.606 1.00 67.50 86 PHE A O 1
ATOM 673 N N . LEU A 1 87 ? -1.659 2.125 5.022 1.00 67.94 87 LEU A N 1
ATOM 674 C CA . LEU A 1 87 ? -0.426 2.285 5.777 1.00 67.94 87 LEU A CA 1
ATOM 675 C C . LEU A 1 87 ? 0.752 2.105 4.816 1.00 67.94 87 LEU A C 1
ATOM 677 O O . LEU A 1 87 ? 1.100 0.982 4.435 1.00 67.94 87 LEU A O 1
ATOM 681 N N . LEU A 1 88 ? 1.335 3.228 4.399 1.00 57.72 88 LEU A N 1
ATOM 682 C CA . LEU A 1 88 ? 2.490 3.278 3.510 1.00 57.72 88 LEU A CA 1
ATOM 683 C C . LEU A 1 88 ? 3.722 3.645 4.332 1.00 57.72 88 LEU A C 1
ATOM 685 O O . LEU A 1 88 ? 3.772 4.732 4.888 1.00 57.72 88 LEU A O 1
ATOM 689 N N . ASN A 1 89 ? 4.713 2.754 4.365 1.00 57.72 89 ASN A N 1
ATOM 690 C CA . ASN A 1 89 ? 6.016 2.975 4.994 1.00 57.72 89 ASN A CA 1
ATOM 691 C C . ASN A 1 89 ? 5.930 3.278 6.517 1.00 57.72 89 ASN A C 1
ATOM 693 O O . ASN A 1 89 ? 5.759 4.426 6.921 1.00 57.72 89 ASN A O 1
ATOM 697 N N . PRO A 1 90 ? 6.045 2.260 7.390 1.00 50.38 90 PRO A N 1
ATOM 698 C CA . PRO A 1 90 ? 5.625 2.321 8.794 1.00 50.38 90 PRO A CA 1
ATOM 699 C C . PRO A 1 90 ? 6.486 3.203 9.714 1.00 50.38 90 PRO A C 1
ATOM 701 O O . PRO A 1 90 ? 6.342 3.133 10.929 1.00 50.38 90 PRO A O 1
ATOM 704 N N . SER A 1 91 ? 7.381 4.031 9.178 1.00 43.72 91 SER A N 1
ATOM 705 C CA . SER A 1 91 ? 8.288 4.835 9.995 1.00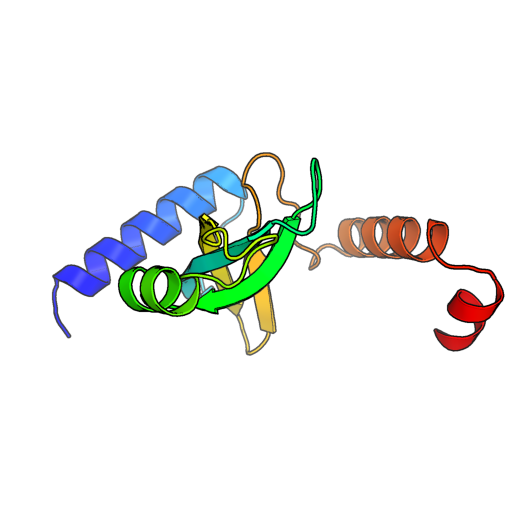 43.72 91 SER A CA 1
ATOM 706 C C . SER A 1 91 ? 7.571 5.923 10.797 1.00 43.72 91 SER A C 1
ATOM 708 O O . SER A 1 91 ? 8.098 6.301 11.832 1.00 43.72 91 SER A O 1
ATOM 710 N N . ASN A 1 92 ? 6.408 6.422 10.348 1.00 41.31 92 ASN A N 1
ATOM 711 C CA . ASN A 1 92 ? 5.568 7.384 11.078 1.00 41.31 92 ASN A CA 1
ATOM 712 C C . ASN A 1 92 ? 4.143 7.385 10.502 1.00 41.31 92 ASN A C 1
ATOM 714 O O . ASN A 1 92 ? 3.925 7.916 9.413 1.00 41.31 92 ASN A O 1
ATOM 718 N N . VAL A 1 93 ? 3.167 6.819 11.214 1.00 47.41 93 VAL A N 1
ATOM 719 C CA . VAL A 1 93 ? 1.767 6.801 10.762 1.00 47.41 93 VAL A CA 1
ATOM 720 C C . VAL A 1 93 ? 0.892 7.529 11.770 1.00 47.41 93 VAL A C 1
ATOM 722 O O . VAL A 1 93 ? 0.808 7.128 12.923 1.00 47.41 93 VAL A O 1
ATOM 725 N N . CYS A 1 94 ? 0.227 8.589 11.312 1.00 41.97 94 CYS A N 1
ATOM 726 C CA . CYS A 1 94 ? -0.831 9.288 12.038 1.00 41.97 94 CYS A CA 1
ATOM 727 C C . CYS A 1 94 ? -2.146 9.034 11.296 1.00 41.97 94 CYS A C 1
ATOM 729 O O . CYS A 1 94 ? -2.230 9.287 10.091 1.00 41.97 94 CYS A O 1
ATOM 731 N N . LEU A 1 95 ? -3.146 8.471 11.976 1.00 47.44 95 LEU A N 1
ATOM 732 C CA . LEU A 1 95 ? -4.452 8.206 11.374 1.00 47.44 95 LEU A CA 1
ATOM 733 C C . LEU A 1 95 ? -5.253 9.517 11.275 1.00 47.44 95 LEU A C 1
ATOM 735 O O . LEU A 1 95 ? -5.332 10.290 12.222 1.00 47.44 95 LEU A O 1
ATOM 739 N N . VAL A 1 96 ? -5.857 9.763 10.110 1.00 49.59 96 VAL A N 1
ATOM 740 C CA . VAL A 1 96 ? -6.535 11.026 9.728 1.00 49.59 96 VAL A CA 1
ATOM 741 C C . VAL A 1 96 ? -7.879 11.251 10.459 1.00 49.59 96 VAL A C 1
ATOM 743 O O . VAL A 1 96 ? -8.537 12.277 10.272 1.00 49.59 96 VAL A O 1
ATOM 746 N N . ASP A 1 97 ? -8.296 10.315 11.315 1.00 50.56 97 ASP A N 1
ATOM 747 C CA . ASP A 1 97 ? -9.537 10.429 12.092 1.00 50.56 97 ASP A CA 1
ATOM 748 C C . ASP A 1 97 ? -9.407 11.344 13.327 1.00 50.56 97 ASP A C 1
ATOM 750 O O . ASP A 1 97 ? -10.426 11.734 13.890 1.00 50.56 97 ASP A O 1
ATOM 754 N N . GLU A 1 98 ? -8.202 11.787 13.697 1.00 53.31 98 GLU A N 1
ATOM 755 C CA . GLU A 1 98 ? -8.015 12.879 14.664 1.00 53.31 98 GLU A CA 1
ATOM 756 C C . GLU A 1 98 ? -8.162 14.236 13.955 1.00 53.31 98 GLU A C 1
ATOM 758 O O . GLU A 1 98 ? -7.485 14.494 12.954 1.00 53.31 98 GLU A O 1
ATOM 763 N N . ASP A 1 99 ? -9.051 15.109 14.448 1.00 55.12 99 ASP A N 1
ATOM 764 C CA . ASP A 1 99 ? -9.337 16.420 13.834 1.00 55.12 99 ASP A CA 1
ATOM 765 C C . ASP A 1 99 ? -8.064 17.267 13.643 1.00 55.12 99 ASP A C 1
ATOM 767 O O . ASP A 1 99 ? -7.899 17.917 12.607 1.00 55.12 99 ASP A O 1
ATOM 771 N N . ASP A 1 100 ? -7.106 17.151 14.564 1.00 53.47 100 ASP A N 1
ATOM 772 C CA . ASP A 1 100 ? -5.807 17.824 14.487 1.00 53.47 100 ASP A CA 1
ATOM 773 C C . ASP A 1 100 ? -4.901 17.240 13.393 1.00 53.47 100 A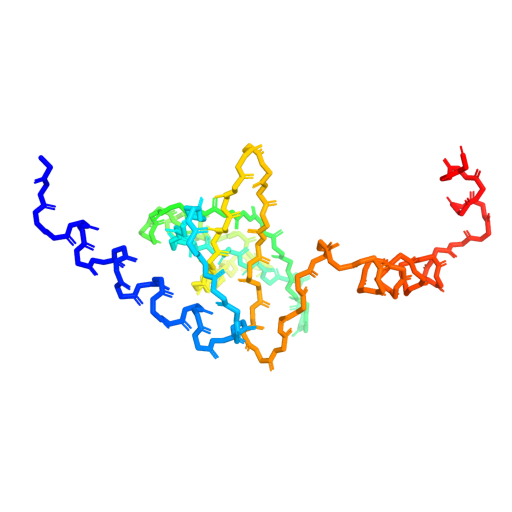SP A C 1
ATOM 775 O O . ASP A 1 100 ? -4.237 17.977 12.653 1.00 53.47 100 ASP A O 1
ATOM 779 N N . CYS A 1 101 ? -4.899 15.914 13.220 1.00 48.19 101 CYS A N 1
ATOM 780 C CA . CYS A 1 101 ? -4.086 15.273 12.189 1.00 48.19 101 CYS A CA 1
ATOM 781 C C . CYS A 1 101 ? -4.661 15.536 10.788 1.00 48.19 101 CYS A C 1
ATOM 783 O O . CYS A 1 101 ? -3.911 15.780 9.838 1.00 48.19 101 CYS A O 1
ATOM 785 N N . ARG A 1 102 ? -5.992 15.606 10.670 1.00 59.09 102 ARG A N 1
ATOM 786 C CA . ARG A 1 102 ? -6.688 16.030 9.449 1.00 59.09 102 ARG A CA 1
ATOM 787 C C . ARG A 1 102 ? -6.382 17.479 9.093 1.00 59.09 102 ARG A C 1
ATOM 789 O O . ARG A 1 102 ? -6.045 17.751 7.944 1.00 59.09 102 ARG A O 1
ATOM 796 N N . ALA A 1 103 ? -6.453 18.394 10.061 1.00 64.19 103 ALA A N 1
ATOM 797 C CA . ALA A 1 103 ? -6.149 19.807 9.846 1.00 64.19 103 ALA A CA 1
ATOM 798 C C . ALA A 1 103 ? -4.703 20.010 9.372 1.00 64.19 103 ALA A C 1
ATOM 800 O O . ALA A 1 103 ? -4.467 20.758 8.420 1.00 64.19 103 ALA A O 1
ATOM 801 N N . ARG A 1 104 ? -3.747 19.282 9.965 1.00 66.56 104 ARG A N 1
ATOM 802 C CA . ARG A 1 104 ? -2.339 19.319 9.550 1.00 66.56 104 ARG A CA 1
ATOM 803 C C . ARG A 1 104 ? -2.142 18.814 8.121 1.00 66.56 104 ARG A C 1
ATOM 805 O O . ARG A 1 104 ? -1.553 19.519 7.309 1.00 66.56 104 ARG A O 1
ATOM 812 N N . VAL A 1 105 ? -2.669 17.633 7.793 1.00 60.22 105 VAL A N 1
ATOM 813 C CA . VAL A 1 105 ? -2.527 17.040 6.450 1.00 60.22 105 VAL A CA 1
ATOM 814 C C . VAL A 1 105 ? -3.210 17.907 5.388 1.00 60.22 105 VAL A C 1
ATOM 816 O O . VAL A 1 105 ? -2.635 18.157 4.332 1.00 60.22 105 VAL A O 1
ATOM 819 N N . VAL A 1 106 ? -4.402 18.439 5.673 1.00 67.81 106 VAL A N 1
ATOM 820 C CA . VAL A 1 106 ? -5.096 19.377 4.776 1.00 67.81 106 VAL A CA 1
ATOM 821 C C . VAL A 1 106 ? -4.296 20.668 4.597 1.00 67.81 106 VAL A C 1
ATOM 823 O O . VAL A 1 106 ? -4.211 21.172 3.479 1.00 67.81 106 VAL A O 1
ATOM 826 N N . GLY A 1 107 ? -3.690 21.196 5.663 1.00 68.44 107 GLY A N 1
ATOM 827 C CA . GLY A 1 107 ? -2.817 22.368 5.602 1.00 68.44 107 GLY A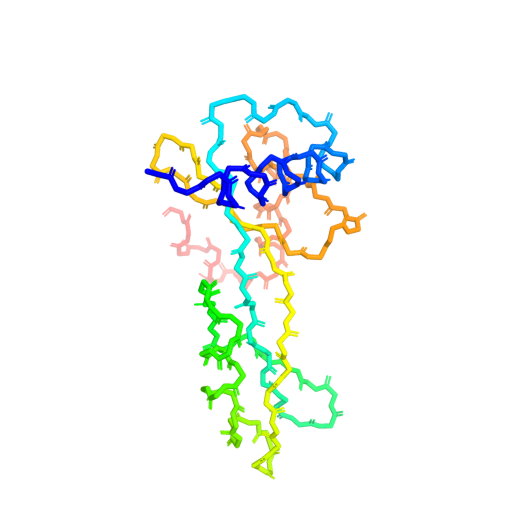 CA 1
ATOM 828 C C . GLY A 1 107 ? -1.587 22.140 4.723 1.00 68.44 107 GLY A C 1
ATOM 829 O O . GLY A 1 107 ? -1.300 22.951 3.847 1.00 68.44 107 GLY A O 1
ATOM 830 N N . GLU A 1 108 ? -0.905 21.008 4.892 1.00 69.62 108 GLU A N 1
ATOM 831 C CA . GLU A 1 108 ? 0.268 20.641 4.090 1.00 69.62 108 GLU A CA 1
ATOM 832 C C . GLU A 1 108 ? -0.071 20.408 2.612 1.00 69.62 108 GLU A C 1
ATOM 834 O O . GLU A 1 108 ? 0.710 20.780 1.736 1.00 69.62 108 GLU A O 1
ATOM 839 N N . ILE A 1 109 ? -1.236 19.823 2.317 1.00 69.31 109 ILE A N 1
ATOM 840 C CA . ILE A 1 109 ? -1.712 19.639 0.940 1.00 69.31 109 ILE A CA 1
ATOM 841 C C . ILE A 1 109 ? -2.053 20.995 0.316 1.00 69.31 109 ILE A C 1
ATOM 843 O O . ILE A 1 109 ? -1.588 21.290 -0.781 1.00 69.31 109 ILE A O 1
ATOM 847 N N . LYS A 1 110 ? -2.798 21.854 1.024 1.00 67.25 110 LYS A N 1
ATOM 848 C CA . LYS A 1 110 ? -3.138 23.205 0.548 1.00 67.25 110 LYS A CA 1
ATOM 849 C C . LYS A 1 110 ? -1.904 24.074 0.322 1.00 67.25 110 LYS A C 1
ATOM 851 O O . L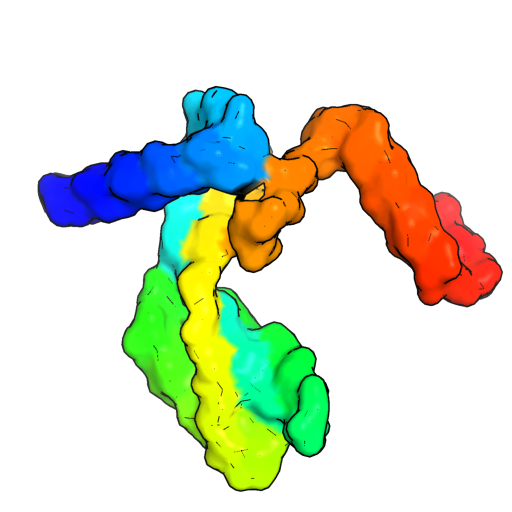YS A 1 110 ? -1.889 24.843 -0.628 1.00 67.25 110 LYS A O 1
ATOM 856 N N . ALA A 1 111 ? -0.862 23.923 1.138 1.00 71.25 111 ALA A N 1
ATOM 857 C CA . ALA A 1 111 ? 0.398 24.646 0.973 1.00 71.25 111 ALA A CA 1
ATOM 858 C C . ALA A 1 111 ? 1.178 24.251 -0.296 1.00 71.25 111 ALA A C 1
ATOM 860 O O . ALA A 1 111 ? 2.058 24.993 -0.725 1.00 71.25 111 ALA A O 1
ATOM 861 N N . LYS A 1 112 ? 0.874 23.091 -0.892 1.00 73.38 112 LYS A N 1
ATOM 862 C CA . LYS A 1 112 ? 1.491 22.610 -2.139 1.00 73.38 112 LYS A CA 1
ATOM 863 C C . LYS A 1 112 ? 0.653 22.897 -3.384 1.00 73.38 112 LYS A C 1
ATOM 865 O O . LYS A 1 112 ? 1.130 22.642 -4.486 1.00 73.38 112 LYS A O 1
ATOM 870 N N . LEU A 1 113 ? -0.572 23.386 -3.213 1.00 71.62 113 LEU A N 1
ATOM 871 C CA . LEU A 1 113 ? -1.479 23.722 -4.304 1.00 71.62 113 LEU A CA 1
ATOM 872 C C . LEU A 1 113 ? -1.322 25.193 -4.686 1.00 71.62 113 LEU A C 1
ATOM 874 O O . LEU A 1 113 ? -1.073 26.054 -3.839 1.00 71.62 113 LEU A O 1
ATOM 878 N N . SER A 1 114 ? -1.484 25.486 -5.971 1.00 75.44 114 SER A N 1
ATOM 879 C CA . SER A 1 114 ? -1.520 26.861 -6.459 1.00 75.44 114 SER A CA 1
ATOM 880 C C . SER A 1 114 ? -2.774 27.592 -5.946 1.00 75.44 114 SER A C 1
ATOM 882 O O . SER A 1 114 ? -3.779 26.954 -5.609 1.00 75.44 114 SER A O 1
ATOM 884 N N . PRO A 1 115 ? -2.771 28.937 -5.900 1.00 75.62 115 PRO A N 1
ATOM 885 C CA . PRO A 1 115 ? -3.933 29.706 -5.449 1.00 75.62 115 PRO A CA 1
ATOM 886 C C . PRO A 1 115 ? -5.224 29.384 -6.220 1.00 75.62 115 PRO A C 1
ATOM 888 O O . PRO A 1 115 ? -6.309 29.400 -5.640 1.00 75.62 115 PRO A O 1
ATOM 891 N N . GLU A 1 116 ? -5.101 29.052 -7.507 1.00 76.88 116 GLU A N 1
ATOM 892 C CA . GLU A 1 116 ? -6.215 28.673 -8.381 1.00 76.88 116 GLU A CA 1
ATOM 893 C C . GLU A 1 116 ? -6.780 27.291 -8.017 1.00 76.88 116 GLU A C 1
ATOM 895 O O . GLU A 1 116 ? -7.994 27.123 -7.913 1.00 76.88 116 GLU A O 1
ATOM 900 N N . GLU A 1 117 ? -5.920 26.316 -7.721 1.00 62.03 117 GLU A N 1
ATOM 901 C CA . GLU A 1 117 ? -6.334 24.974 -7.290 1.00 62.03 117 GLU A CA 1
ATOM 902 C C . GLU A 1 117 ? -6.957 24.983 -5.889 1.00 62.03 117 GLU A C 1
ATOM 904 O O . GLU A 1 117 ? -7.913 24.257 -5.620 1.00 62.03 117 GLU A O 1
ATOM 909 N N . VAL A 1 118 ? -6.468 25.847 -4.993 1.00 68.00 118 VAL A N 1
ATOM 910 C CA . VAL A 1 118 ? -7.065 26.040 -3.663 1.00 68.00 118 VAL A CA 1
ATOM 911 C C . VAL A 1 118 ? -8.463 26.660 -3.762 1.00 68.00 118 VAL A C 1
ATOM 913 O O . VAL A 1 118 ? -9.334 26.323 -2.957 1.00 68.00 118 VAL A O 1
ATOM 916 N N . ALA A 1 119 ? -8.707 27.539 -4.740 1.00 73.06 119 ALA A N 1
ATOM 917 C CA . ALA A 1 119 ? -10.017 28.156 -4.954 1.00 73.06 119 ALA A CA 1
ATOM 918 C C . ALA A 1 119 ? -11.084 27.149 -5.424 1.00 73.06 119 ALA A C 1
ATOM 920 O O . ALA A 1 119 ? -12.256 27.324 -5.098 1.00 73.06 119 ALA A O 1
ATOM 921 N N . LEU A 1 120 ? -10.677 26.082 -6.120 1.00 71.56 120 LEU A N 1
ATOM 922 C CA . LEU A 1 120 ? -11.557 25.001 -6.585 1.00 71.56 120 LEU A CA 1
ATOM 923 C C . LEU A 1 120 ? -11.960 24.006 -5.483 1.00 71.56 120 LEU A C 1
ATOM 925 O O . LEU A 1 120 ? -12.865 23.204 -5.687 1.00 71.56 120 LEU A O 1
ATOM 929 N N . LEU A 1 121 ? -11.294 24.043 -4.325 1.00 63.97 121 LEU A N 1
ATOM 930 C CA . LEU A 1 121 ? -11.554 23.159 -3.181 1.00 63.97 121 LEU A CA 1
ATOM 931 C C . LEU A 1 121 ? -12.487 23.782 -2.122 1.00 63.97 121 LEU A C 1
ATOM 933 O O . LEU A 1 121 ? -12.566 23.258 -1.007 1.00 63.97 121 LEU A O 1
ATOM 937 N N . ARG A 1 122 ? -13.126 24.920 -2.431 1.00 56.38 122 ARG A N 1
ATOM 938 C CA . ARG A 1 122 ? -14.109 25.594 -1.567 1.00 56.38 122 ARG A CA 1
ATOM 939 C C . ARG A 1 122 ? -15.519 25.056 -1.759 1.00 56.38 122 ARG A C 1
ATOM 941 O O . ARG A 1 122 ? -15.891 24.785 -2.918 1.00 56.38 122 ARG A O 1
#

Sequence (122 aa):
MRVSDQLKKEVGTVEVKKIVGQDLSGWRVERWYQLNAPTGETGSKVIGYFKDENLAIAYGKGKGWFNSNATTCGVFVLTKDGRTGFLLNPSNVCLVDEDDCRARVVGEIKAKLSPEEVALLR

pLDDT: mean 71.99, std 12.75, range [41.31, 88.69]

Solvent-accessible surface area (backbone atoms only — not comparable to full-atom values): 7123 Å² total; per-residue (Å²): 134,65,72,69,61,55,54,55,43,51,54,55,45,55,54,48,32,68,53,57,73,51,87,60,80,84,48,47,62,42,73,31,27,36,32,33,20,36,69,54,97,87,44,67,42,81,77,51,75,28,79,45,62,67,58,44,54,62,66,22,56,50,62,12,48,94,55,32,59,29,49,77,44,83,30,40,36,39,33,43,97,92,44,77,48,75,50,73,69,75,88,74,60,80,70,63,86,40,72,68,50,35,52,50,53,52,49,58,52,54,73,72,44,54,77,71,59,54,61,71,74,109